Protein AF-A0A3M4W6Y0-F1 (afdb_monomer)

pLDDT: mean 89.25, std 10.64, range [58.09, 97.06]

Structure (mmCIF, N/CA/C/O backbone):
data_AF-A0A3M4W6Y0-F1
#
_entry.id   AF-A0A3M4W6Y0-F1
#
loop_
_atom_site.group_PDB
_atom_site.id
_atom_site.type_symbol
_atom_site.label_atom_id
_atom_site.label_alt_id
_atom_site.label_comp_id
_atom_site.label_asym_id
_atom_site.label_entity_id
_atom_site.label_seq_id
_atom_site.pdbx_PDB_ins_code
_atom_site.Cartn_x
_atom_site.Cartn_y
_atom_site.Cartn_z
_atom_site.occupancy
_atom_site.B_iso_or_equiv
_atom_site.auth_seq_id
_atom_site.auth_comp_id
_atom_site.auth_asym_id
_atom_site.auth_atom_id
_atom_site.pdbx_PDB_model_num
ATOM 1 N N . MET A 1 1 ? 5.341 19.290 -2.568 1.00 58.09 1 MET A N 1
ATOM 2 C CA . MET A 1 1 ? 6.065 18.587 -3.660 1.00 58.09 1 MET A CA 1
ATOM 3 C C . MET A 1 1 ? 6.752 17.318 -3.174 1.00 58.09 1 MET A C 1
ATOM 5 O O . MET A 1 1 ? 6.757 16.369 -3.941 1.00 58.09 1 MET A O 1
ATOM 9 N N . LYS A 1 2 ? 7.280 17.267 -1.937 1.00 59.88 2 LYS A N 1
ATOM 10 C CA . LYS A 1 2 ? 7.848 16.032 -1.371 1.00 59.88 2 LYS A CA 1
ATOM 11 C C . LYS A 1 2 ? 6.839 14.879 -1.310 1.00 59.88 2 LYS A C 1
ATOM 13 O O . LYS A 1 2 ? 7.216 13.776 -1.663 1.00 59.88 2 LYS A O 1
ATOM 18 N N . ASP A 1 3 ? 5.574 15.158 -0.996 1.00 62.94 3 ASP A N 1
ATOM 19 C CA . ASP A 1 3 ? 4.562 14.097 -0.856 1.00 62.94 3 ASP A CA 1
ATOM 20 C C . ASP A 1 3 ? 4.250 13.408 -2.188 1.00 62.94 3 ASP A C 1
ATOM 22 O O . ASP A 1 3 ? 4.247 12.192 -2.244 1.00 62.94 3 ASP A O 1
ATOM 26 N N . ARG A 1 4 ? 4.130 14.155 -3.301 1.00 66.25 4 ARG A N 1
ATOM 27 C CA . ARG A 1 4 ? 3.988 13.534 -4.636 1.00 66.25 4 ARG A CA 1
ATOM 28 C C . ARG A 1 4 ? 5.173 12.645 -4.997 1.00 66.25 4 ARG A C 1
ATOM 30 O O . ARG A 1 4 ? 4.960 11.540 -5.461 1.00 66.25 4 ARG A O 1
ATOM 37 N N . SER A 1 5 ? 6.398 13.119 -4.762 1.00 81.31 5 SER A N 1
ATOM 38 C CA . SER A 1 5 ? 7.602 12.329 -5.048 1.00 81.31 5 SER A CA 1
ATOM 39 C C . SER A 1 5 ? 7.711 11.100 -4.142 1.00 81.31 5 SER A C 1
ATOM 41 O O . SER A 1 5 ? 8.226 10.076 -4.578 1.00 81.31 5 SER A O 1
ATOM 43 N N . HIS A 1 6 ? 7.236 11.193 -2.899 1.00 86.81 6 HIS A N 1
ATOM 44 C CA . HIS A 1 6 ? 7.179 10.054 -1.994 1.00 86.81 6 HIS A CA 1
ATOM 45 C C . HIS A 1 6 ? 6.123 9.045 -2.447 1.00 86.81 6 HIS A C 1
ATOM 47 O O . HIS A 1 6 ? 6.418 7.859 -2.525 1.00 86.81 6 HIS A O 1
ATOM 53 N N . ASP A 1 7 ? 4.936 9.513 -2.829 1.00 89.69 7 ASP A N 1
ATOM 54 C CA . ASP A 1 7 ? 3.864 8.637 -3.287 1.00 89.69 7 ASP A CA 1
ATOM 55 C C . ASP A 1 7 ? 4.206 7.934 -4.605 1.00 89.69 7 ASP A C 1
ATOM 57 O O . ASP A 1 7 ? 3.880 6.764 -4.770 1.00 89.69 7 ASP A O 1
ATOM 61 N N . GLU A 1 8 ? 4.899 8.616 -5.523 1.00 90.44 8 GLU A N 1
ATOM 62 C CA . GLU A 1 8 ? 5.434 8.020 -6.755 1.00 90.44 8 GLU A CA 1
ATOM 63 C C . GLU A 1 8 ? 6.468 6.929 -6.440 1.00 90.44 8 GLU A C 1
ATOM 65 O O . GLU A 1 8 ? 6.371 5.824 -6.969 1.00 90.44 8 GLU A O 1
ATOM 70 N N . ALA A 1 9 ? 7.403 7.191 -5.520 1.00 90.69 9 ALA A N 1
ATOM 71 C CA . ALA A 1 9 ? 8.401 6.204 -5.106 1.00 90.69 9 ALA A CA 1
ATOM 72 C C . ALA A 1 9 ? 7.766 4.973 -4.433 1.00 90.69 9 ALA A C 1
ATOM 74 O O . ALA A 1 9 ? 8.172 3.841 -4.695 1.00 90.69 9 ALA A O 1
ATOM 75 N N . MET A 1 10 ? 6.748 5.179 -3.592 1.00 93.31 10 MET A N 1
ATOM 76 C CA . MET A 1 10 ? 6.014 4.079 -2.966 1.00 93.31 10 MET A CA 1
ATOM 77 C C . MET A 1 10 ? 5.173 3.308 -3.988 1.00 93.31 10 MET A C 1
ATOM 79 O O . MET A 1 10 ? 5.142 2.083 -3.945 1.00 93.31 10 MET A O 1
ATOM 83 N N . ALA A 1 11 ? 4.562 3.989 -4.961 1.00 93.06 11 ALA A N 1
ATOM 84 C CA . ALA A 1 11 ? 3.837 3.339 -6.052 1.00 93.06 11 ALA A CA 1
ATOM 85 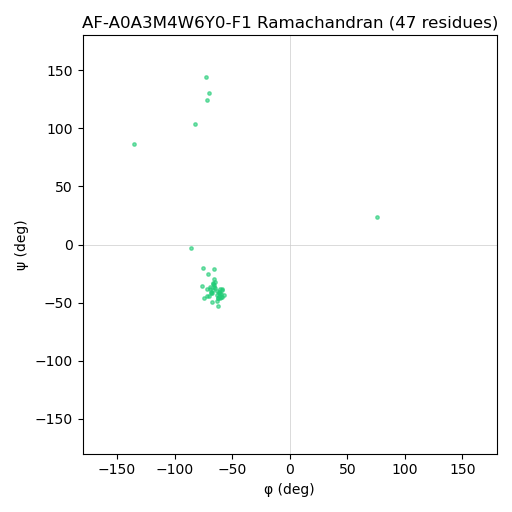C C . ALA A 1 11 ? 4.750 2.434 -6.897 1.00 93.06 11 ALA A C 1
ATOM 87 O O . ALA A 1 11 ? 4.361 1.319 -7.255 1.00 93.06 11 ALA A O 1
ATOM 88 N N . GLU A 1 12 ? 5.973 2.883 -7.201 1.00 93.06 12 GLU A N 1
ATOM 89 C CA . GLU A 1 12 ? 6.985 2.058 -7.872 1.00 93.06 12 GLU A CA 1
ATOM 90 C C . GLU A 1 12 ? 7.369 0.840 -7.025 1.00 93.06 12 GLU A C 1
ATOM 92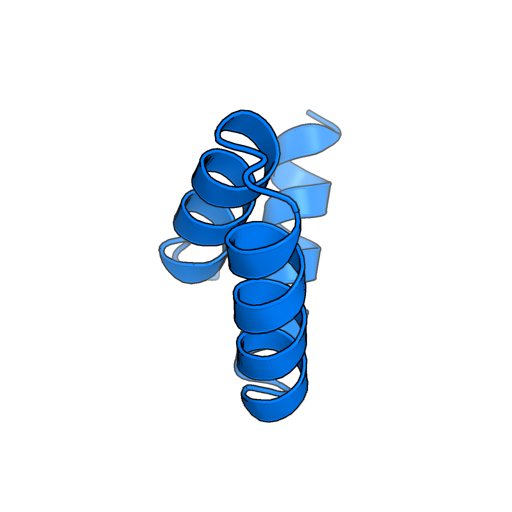 O O . GLU A 1 12 ? 7.387 -0.282 -7.539 1.00 93.06 12 GLU A O 1
ATOM 97 N N . LEU A 1 13 ? 7.609 1.043 -5.725 1.00 93.19 13 LEU A N 1
ATOM 98 C CA . LEU A 1 13 ? 7.950 -0.027 -4.788 1.00 93.19 13 LEU A CA 1
ATOM 99 C C . LEU A 1 13 ? 6.836 -1.075 -4.691 1.00 93.19 13 LEU A C 1
ATOM 101 O O . LEU A 1 13 ? 7.116 -2.263 -4.803 1.00 93.19 13 LEU A O 1
ATOM 105 N N . PHE A 1 14 ? 5.578 -0.660 -4.559 1.00 94.00 14 PHE A N 1
ATOM 106 C CA . PHE A 1 14 ? 4.442 -1.581 -4.464 1.00 94.00 14 PHE A CA 1
ATOM 107 C C . PHE A 1 14 ? 4.202 -2.376 -5.746 1.00 94.00 14 PHE A C 1
ATOM 109 O O . PHE A 1 14 ? 3.717 -3.505 -5.690 1.00 94.00 14 PHE A O 1
ATOM 116 N N . ARG A 1 15 ? 4.547 -1.824 -6.916 1.00 89.31 15 ARG A N 1
ATOM 117 C CA . ARG A 1 15 ? 4.506 -2.591 -8.170 1.00 89.31 15 ARG A CA 1
ATOM 118 C C . ARG A 1 15 ? 5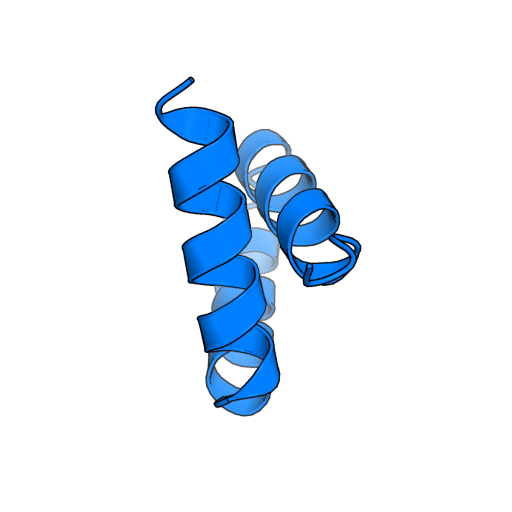.673 -3.557 -8.302 1.00 89.31 15 ARG A C 1
ATOM 120 O O . ARG A 1 15 ? 5.489 -4.630 -8.873 1.00 89.31 15 ARG A O 1
ATOM 127 N N . ALA A 1 16 ? 6.853 -3.173 -7.822 1.00 95.06 16 ALA A N 1
ATOM 128 C CA . ALA A 1 16 ? 8.024 -4.040 -7.813 1.00 95.06 16 ALA A CA 1
ATOM 129 C C . ALA A 1 16 ? 7.867 -5.194 -6.809 1.00 95.06 16 ALA A C 1
ATOM 131 O O . ALA A 1 16 ? 8.284 -6.314 -7.103 1.00 95.06 16 ALA A O 1
ATOM 132 N N . ASP A 1 17 ? 7.227 -4.927 -5.669 1.00 96.25 17 ASP A N 1
ATOM 133 C CA . ASP A 1 17 ? 6.965 -5.892 -4.607 1.00 96.25 17 ASP A CA 1
ATOM 134 C C . ASP A 1 17 ? 5.514 -5.797 -4.084 1.00 96.25 17 ASP A C 1
ATOM 136 O O . ASP A 1 17 ? 5.221 -5.124 -3.088 1.00 96.25 17 ASP A O 1
ATOM 140 N N . PRO A 1 18 ? 4.578 -6.507 -4.739 1.00 93.88 18 PRO A N 1
ATOM 141 C CA . PRO A 1 18 ? 3.197 -6.585 -4.277 1.00 93.88 18 PRO A CA 1
ATOM 142 C C . PRO A 1 18 ? 3.030 -7.312 -2.935 1.00 93.88 18 PRO A C 1
ATOM 144 O O . PRO A 1 18 ? 2.004 -7.127 -2.281 1.00 93.88 18 PRO A O 1
ATOM 147 N N . ALA A 1 19 ? 3.991 -8.154 -2.528 1.00 96.44 19 ALA A N 1
ATOM 148 C CA . ALA A 1 19 ? 3.918 -8.860 -1.249 1.00 96.44 19 ALA A CA 1
ATOM 149 C C . ALA A 1 19 ? 4.159 -7.883 -0.096 1.00 96.44 19 ALA A C 1
ATOM 151 O O . ALA A 1 19 ? 3.360 -7.840 0.837 1.00 96.44 19 ALA A O 1
ATOM 152 N N . TYR A 1 20 ? 5.167 -7.019 -0.230 1.00 95.31 20 TYR A N 1
ATOM 153 C CA . TYR A 1 20 ? 5.408 -5.925 0.709 1.00 95.31 20 TYR A CA 1
ATOM 154 C C . TYR A 1 20 ? 4.191 -4.997 0.846 1.00 95.31 20 TYR A C 1
ATOM 156 O O . TYR A 1 20 ? 3.791 -4.649 1.955 1.00 95.31 20 TYR A O 1
ATOM 164 N N . ALA A 1 21 ? 3.544 -4.643 -0.270 1.00 95.62 21 ALA A N 1
ATOM 165 C CA . ALA A 1 21 ? 2.331 -3.824 -0.237 1.00 95.62 21 ALA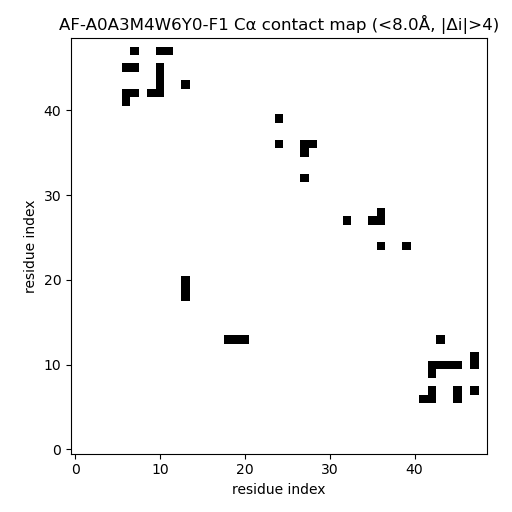 A CA 1
ATOM 166 C C . ALA A 1 21 ? 1.183 -4.492 0.547 1.00 95.62 21 ALA A C 1
ATOM 168 O O . ALA A 1 21 ? 0.441 -3.818 1.262 1.00 95.62 21 ALA A O 1
ATOM 169 N N . ALA A 1 22 ? 1.034 -5.814 0.424 1.00 95.69 22 ALA A N 1
ATOM 170 C CA . ALA A 1 22 ? 0.016 -6.573 1.145 1.00 95.69 22 ALA A CA 1
ATOM 171 C C . ALA A 1 22 ? 0.327 -6.701 2.645 1.00 95.69 22 ALA A C 1
ATOM 173 O O . ALA A 1 22 ? -0.591 -6.624 3.460 1.00 95.69 22 ALA A O 1
ATOM 174 N N . GLU A 1 23 ? 1.600 -6.875 3.008 1.00 97.06 23 GLU A N 1
ATOM 175 C CA . GLU A 1 23 ? 2.051 -6.885 4.405 1.00 97.06 23 GLU A CA 1
ATOM 176 C C . GLU A 1 23 ? 1.793 -5.531 5.071 1.00 97.06 23 GLU A C 1
ATOM 178 O O . GLU A 1 23 ? 1.141 -5.478 6.113 1.00 97.06 23 GLU A O 1
ATOM 183 N N . LEU A 1 24 ? 2.181 -4.435 4.414 1.00 95.38 24 LEU A N 1
ATOM 184 C CA . LEU A 1 24 ? 1.944 -3.079 4.908 1.00 95.38 24 LEU A CA 1
ATOM 185 C C . LEU A 1 24 ? 0.445 -2.769 5.056 1.00 95.38 24 LEU A C 1
ATOM 187 O O . LEU A 1 24 ? 0.023 -2.185 6.051 1.00 95.38 24 LEU A O 1
ATOM 191 N N . LEU A 1 25 ? -0.386 -3.206 4.101 1.00 95.38 25 LEU A N 1
ATOM 192 C CA . LEU A 1 25 ? -1.843 -3.082 4.213 1.00 95.38 25 LEU A CA 1
ATOM 193 C C . LEU A 1 25 ? -2.382 -3.826 5.444 1.00 95.38 25 LEU A C 1
ATOM 195 O O . LEU A 1 25 ? -3.264 -3.313 6.132 1.00 95.38 25 LEU A O 1
ATOM 199 N N . ALA A 1 26 ? -1.881 -5.033 5.717 1.00 96.25 26 ALA A N 1
ATOM 200 C CA . ALA A 1 26 ? -2.315 -5.824 6.864 1.00 96.25 26 ALA A CA 1
ATOM 201 C C . ALA A 1 26 ? -1.922 -5.170 8.197 1.00 96.25 26 ALA A C 1
ATOM 203 O O . ALA A 1 26 ? -2.732 -5.175 9.126 1.00 96.25 26 ALA A O 1
ATOM 204 N N . GLU A 1 27 ? -0.725 -4.585 8.276 1.00 96.81 27 GLU A N 1
ATOM 205 C CA . GLU A 1 27 ? -0.266 -3.825 9.444 1.00 96.81 27 GLU A CA 1
ATOM 206 C C . GLU A 1 27 ? -1.158 -2.602 9.698 1.00 96.81 27 GLU A C 1
ATOM 208 O O . GLU A 1 27 ? -1.747 -2.492 10.771 1.00 96.81 27 GLU A O 1
ATOM 213 N N . ILE A 1 28 ? -1.375 -1.757 8.686 1.00 95.81 28 ILE A N 1
ATOM 214 C CA . ILE A 1 28 ? -2.192 -0.536 8.809 1.00 95.81 28 ILE A CA 1
ATOM 215 C C . ILE A 1 28 ? -3.639 -0.858 9.211 1.00 95.81 28 ILE A C 1
ATOM 217 O O . ILE A 1 28 ? -4.228 -0.190 10.065 1.00 95.81 28 ILE A O 1
ATOM 221 N N . VAL A 1 29 ? -4.229 -1.906 8.626 1.00 94.94 29 VAL A N 1
ATOM 222 C CA . VAL A 1 29 ? -5.585 -2.352 8.985 1.00 94.94 29 VAL A CA 1
ATOM 223 C C . VAL A 1 29 ? -5.639 -2.884 10.420 1.00 94.94 29 VAL A C 1
ATOM 225 O O . VAL A 1 29 ? -6.650 -2.690 11.097 1.00 94.94 29 VAL A O 1
ATOM 228 N N . CYS A 1 30 ? -4.580 -3.546 10.892 1.00 96.19 30 CYS A N 1
ATOM 229 C CA . CYS A 1 30 ? -4.488 -4.031 12.267 1.00 96.19 30 CYS A CA 1
ATOM 230 C C . CYS A 1 30 ? -4.373 -2.877 13.273 1.00 96.19 30 CYS A C 1
ATOM 232 O O . CYS A 1 30 ? -5.038 -2.908 14.312 1.00 96.19 30 CYS A O 1
ATOM 234 N N . ASP A 1 31 ? -3.580 -1.859 12.949 1.00 95.06 31 ASP A N 1
ATOM 235 C CA . ASP A 1 31 ? -3.378 -0.682 13.799 1.00 95.06 31 ASP A CA 1
ATOM 236 C C . ASP A 1 31 ? -4.579 0.279 13.765 1.00 95.06 31 ASP A C 1
ATOM 238 O O . ASP A 1 31 ? -4.808 1.039 14.709 1.00 95.06 31 ASP A O 1
ATOM 242 N N . GLY A 1 32 ? -5.412 0.189 12.722 1.00 93.81 32 GLY A N 1
ATOM 243 C CA . GLY A 1 32 ? -6.640 0.969 12.582 1.00 93.81 32 GLY A CA 1
ATOM 244 C C . GLY A 1 32 ? -6.393 2.425 12.189 1.00 93.81 32 GLY A C 1
ATOM 245 O O . GLY A 1 32 ? -7.245 3.279 12.453 1.00 93.81 32 GLY A O 1
ATOM 246 N N . ASP A 1 33 ? -5.247 2.714 11.569 1.00 94.50 33 ASP A N 1
ATOM 247 C CA . ASP A 1 33 ? -4.884 4.063 11.146 1.00 94.50 33 ASP A CA 1
ATOM 248 C C . ASP A 1 33 ? -5.536 4.413 9.799 1.00 94.50 33 ASP A C 1
ATOM 250 O O . ASP A 1 33 ? -5.131 3.976 8.718 1.00 94.50 33 ASP A O 1
ATOM 254 N N . ALA A 1 34 ? -6.593 5.221 9.873 1.00 92.06 34 ALA A N 1
ATOM 255 C CA . ALA A 1 34 ? -7.330 5.667 8.699 1.00 92.06 34 ALA A CA 1
ATOM 256 C C . ALA A 1 34 ? -6.553 6.681 7.838 1.00 92.06 34 ALA A C 1
ATOM 258 O O . ALA A 1 34 ? -6.834 6.786 6.642 1.00 92.06 34 ALA A O 1
ATOM 259 N N . GLU A 1 35 ? -5.607 7.434 8.412 1.00 94.06 35 GLU A N 1
ATOM 260 C CA . GLU A 1 35 ? -4.780 8.373 7.648 1.00 94.06 35 GLU A CA 1
ATOM 261 C C . GLU A 1 35 ? -3.737 7.610 6.828 1.00 94.06 35 GLU A C 1
ATOM 263 O O . GLU A 1 35 ? -3.609 7.858 5.624 1.00 94.06 35 GLU A O 1
ATOM 268 N N . GLU A 1 36 ? -3.060 6.633 7.433 1.00 94.00 36 GLU A N 1
ATOM 269 C CA . GLU A 1 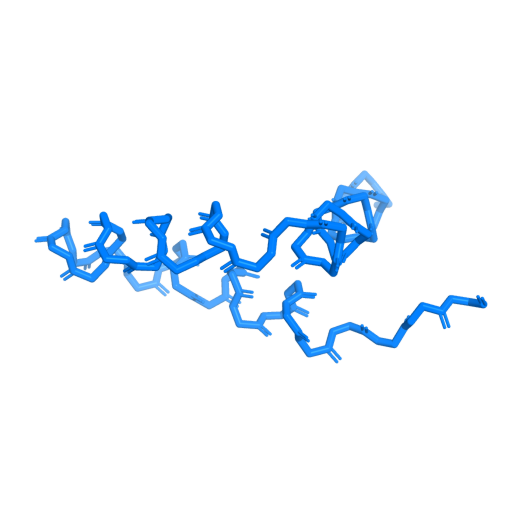36 ? -2.100 5.787 6.718 1.00 94.00 36 GLU A CA 1
ATOM 270 C C . GLU A 1 36 ? -2.772 4.928 5.644 1.00 94.00 36 GLU A C 1
ATOM 272 O O . GLU A 1 36 ? -2.243 4.806 4.536 1.00 94.00 36 GLU A O 1
ATOM 277 N N . LEU A 1 37 ? -3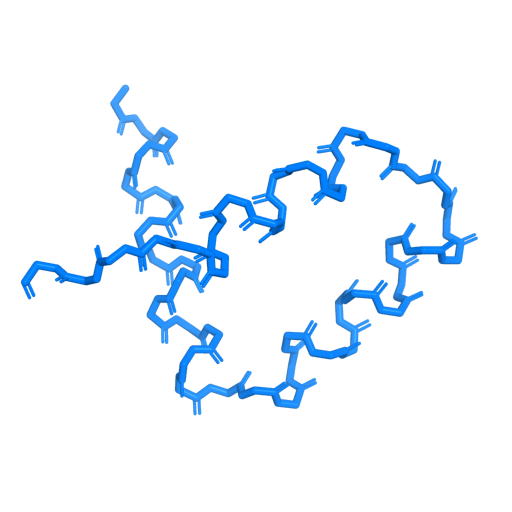.982 4.417 5.903 1.00 95.00 37 LEU A N 1
ATOM 278 C CA . LEU A 1 37 ? -4.740 3.677 4.893 1.00 95.00 37 LEU A CA 1
ATOM 279 C C . LEU A 1 37 ? -5.059 4.551 3.671 1.00 95.00 37 LEU A C 1
ATOM 281 O O . LEU A 1 37 ? -4.864 4.122 2.534 1.00 95.00 37 LEU A O 1
ATOM 285 N N . ALA A 1 38 ? -5.491 5.797 3.888 1.00 94.44 38 ALA A N 1
ATOM 286 C CA . ALA A 1 38 ? -5.786 6.730 2.800 1.00 94.44 38 ALA A CA 1
ATOM 287 C C . ALA A 1 38 ? -4.531 7.105 1.988 1.00 94.44 38 ALA A C 1
ATOM 289 O O . ALA A 1 38 ? -4.611 7.342 0.776 1.00 94.44 38 ALA A O 1
ATOM 290 N N . ILE A 1 39 ? -3.364 7.158 2.637 1.00 93.00 39 ILE A N 1
ATOM 291 C CA . ILE A 1 39 ? -2.076 7.358 1.964 1.00 93.00 39 ILE A CA 1
ATOM 292 C C . ILE A 1 39 ? -1.738 6.134 1.108 1.00 93.00 39 ILE A C 1
ATOM 294 O O . ILE A 1 39 ? -1.463 6.292 -0.086 1.00 93.00 39 ILE A O 1
ATOM 298 N N . LEU A 1 40 ? -1.829 4.929 1.677 1.00 93.88 40 LEU A N 1
ATOM 299 C CA . LEU A 1 40 ? -1.532 3.679 0.981 1.00 93.88 40 LEU A CA 1
ATOM 300 C C . LEU A 1 40 ? -2.425 3.491 -0.256 1.00 93.88 40 LEU A C 1
ATOM 302 O O . LEU A 1 40 ? -1.933 3.197 -1.346 1.00 93.88 40 LEU A O 1
ATOM 306 N N . GLU A 1 41 ? -3.731 3.739 -0.134 1.00 93.38 41 GLU A N 1
ATOM 307 C CA . GLU A 1 41 ? -4.674 3.671 -1.258 1.00 93.38 41 GLU A CA 1
ATOM 308 C C . GLU A 1 41 ? -4.307 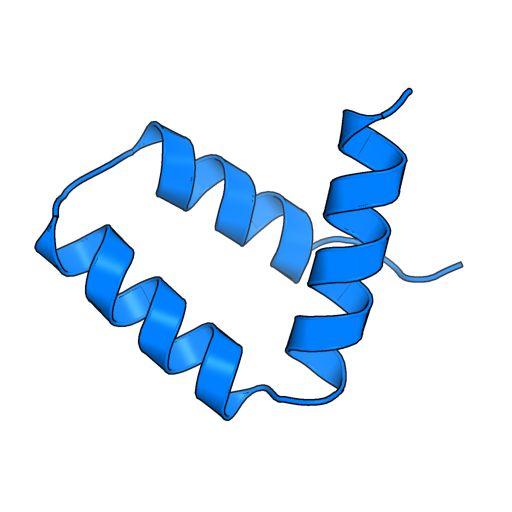4.635 -2.397 1.00 93.38 41 GLU A C 1
ATOM 310 O O . GLU A 1 41 ? -4.404 4.282 -3.581 1.00 93.38 41 GLU A O 1
ATOM 315 N N . ARG A 1 42 ? -3.846 5.848 -2.058 1.00 92.31 42 ARG A N 1
ATOM 316 C CA . ARG A 1 42 ? -3.374 6.838 -3.040 1.00 92.31 42 ARG A CA 1
ATOM 317 C C . ARG A 1 42 ? -2.149 6.348 -3.797 1.00 92.31 42 ARG A C 1
ATOM 319 O O . ARG A 1 42 ? -2.088 6.529 -5.011 1.00 92.31 42 ARG A O 1
ATOM 326 N N . GLN A 1 43 ? -1.199 5.747 -3.092 1.00 93.81 43 GLN A N 1
ATOM 327 C CA . GLN A 1 43 ? 0.041 5.222 -3.662 1.00 93.81 43 GLN A CA 1
ATOM 328 C C . GLN A 1 43 ? -0.231 4.013 -4.568 1.00 93.81 43 GLN A C 1
ATOM 330 O O . GLN A 1 43 ? 0.300 3.937 -5.673 1.00 93.81 43 GLN A O 1
ATOM 335 N N . LEU A 1 44 ? -1.142 3.119 -4.170 1.00 91.75 44 LEU A N 1
ATOM 336 C CA . LEU A 1 44 ? -1.569 1.977 -4.992 1.00 91.75 44 LEU A CA 1
ATOM 337 C C . LEU A 1 44 ? -2.340 2.401 -6.250 1.00 91.75 44 LEU A C 1
ATOM 339 O O . LEU A 1 44 ? -2.225 1.765 -7.300 1.00 91.75 44 LEU A O 1
ATOM 343 N N . SER A 1 45 ? -3.109 3.487 -6.158 1.00 91.50 45 SER A N 1
ATOM 344 C CA . SER A 1 45 ? -3.896 4.026 -7.275 1.00 91.50 45 SER A CA 1
ATOM 345 C C . SER A 1 45 ? -3.102 4.974 -8.177 1.00 91.50 45 SER A C 1
ATOM 347 O O . SER A 1 45 ? -3.644 5.463 -9.174 1.00 91.50 45 SER A O 1
ATOM 349 N N . LEU A 1 46 ? -1.840 5.269 -7.846 1.00 88.06 46 LEU A N 1
ATOM 350 C CA . LEU A 1 46 ? -1.053 6.247 -8.581 1.00 88.06 46 LEU A CA 1
ATOM 351 C C . LEU A 1 46 ? -0.650 5.684 -9.963 1.00 88.06 46 LEU 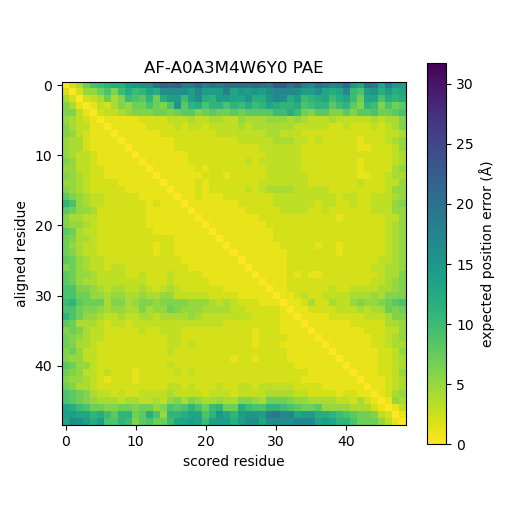A C 1
ATOM 353 O O . LEU A 1 46 ? -0.031 4.614 -10.052 1.00 88.06 46 LEU A O 1
ATOM 357 N N . PRO A 1 47 ? -0.981 6.372 -11.071 1.00 75.31 47 PRO A N 1
ATOM 358 C CA . PRO A 1 47 ? -0.436 6.032 -12.379 1.00 75.31 47 PRO A CA 1
ATOM 359 C C . PRO A 1 47 ? 1.054 6.404 -12.418 1.00 75.31 47 PRO A C 1
ATOM 361 O O . PRO A 1 47 ? 1.415 7.520 -12.054 1.00 75.31 47 PRO A O 1
ATOM 364 N N . LEU A 1 48 ? 1.912 5.474 -12.855 1.00 65.94 48 LEU A N 1
ATOM 365 C CA . LEU A 1 48 ? 3.327 5.781 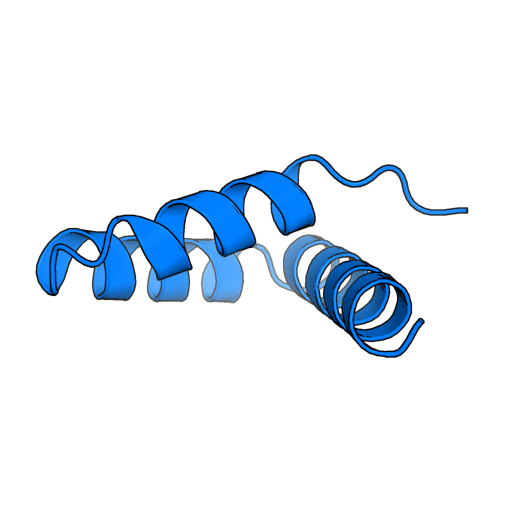-13.076 1.00 65.94 48 LEU A CA 1
ATOM 366 C C . LEU A 1 48 ? 3.470 6.644 -14.343 1.00 65.94 48 LEU A C 1
ATOM 368 O O . LEU A 1 48 ? 2.686 6.434 -15.277 1.00 65.94 48 LEU A O 1
ATOM 372 N N . PRO A 1 49 ? 4.417 7.596 -14.365 1.00 63.50 49 PRO A N 1
ATOM 373 C CA . PRO A 1 49 ? 4.718 8.407 -15.543 1.00 63.50 49 PRO A CA 1
ATOM 374 C C . PRO A 1 49 ? 5.296 7.598 -16.715 1.00 63.50 49 PRO A C 1
ATOM 376 O O . PRO A 1 49 ? 5.895 6.522 -16.484 1.00 63.50 49 PRO A O 1
#

Secondary structure (DSSP, 8-state):
-HHHHHHHHHHHHHHH-HHHHHHHHHHHHHHT-HHHHHHHHHHHTPPP-

Sequence (49 aa):
MKDRSHDEAMAELFRADPAYAAELLAEIVCDGDAEELAILERQLSLPLP

Radius of gyration: 10.6 Å; Cα contacts (8 Å, |Δi|>4): 23; chains: 1; bounding box: 16×27×29 Å

Organism: Pseudomonas cichorii (NCBI:txid36746)

Solvent-accessible surface area (backbone atoms only — not comparable to full-atom values): 2829 Å² total; per-residue (Å²): 113,67,64,61,57,49,36,52,53,46,26,52,47,36,69,77,35,56,63,59,46,51,53,53,50,52,50,37,63,71,74,64,42,66,67,61,45,56,50,51,53,50,20,72,67,50,81,81,133

Mean predicted aligned error: 3.81 Å

Foldseek 3Di:
DVLVVVLLVLLVVCVVPVPVLVVVCVVCVVVVDPVVNVSSVSSVPDDHD